Protein AF-A0A1G5G724-F1 (afdb_monomer_lite)

pLDDT: mean 71.61, std 10.94, range [37.47, 86.19]

Foldseek 3Di:
DVVVLVVVLVVLLVQLVVLLVVLVVLVVVLVVVVVVVVVVCVVVVNPDDPVVVVVSVVVSVVSNVVSVVSNVSSVVSNVVSVVSVVVVVVVVVVPPPPDD

Structure (mmCIF, N/CA/C/O backbone):
data_AF-A0A1G5G724-F1
#
_entry.id   AF-A0A1G5G724-F1
#
loop_
_atom_site.group_PDB
_atom_site.id
_atom_site.type_symbol
_atom_site.label_atom_id
_atom_site.label_alt_id
_atom_site.label_comp_id
_atom_site.label_asym_id
_atom_site.label_entity_id
_atom_site.label_seq_id
_atom_site.pdbx_PDB_ins_code
_atom_site.Cartn_x
_atom_site.Cartn_y
_atom_site.Cartn_z
_atom_site.occupancy
_atom_site.B_iso_or_equiv
_atom_site.auth_seq_id
_atom_site.auth_comp_id
_atom_site.auth_asym_id
_atom_site.auth_atom_id
_atom_site.pdbx_PDB_model_num
ATOM 1 N N . MET A 1 1 ? 26.343 4.760 -26.699 1.00 50.25 1 MET A N 1
ATOM 2 C CA . MET A 1 1 ? 25.089 5.298 -26.124 1.00 50.25 1 MET A CA 1
ATOM 3 C C . MET A 1 1 ? 24.255 4.218 -25.435 1.00 50.25 1 MET A C 1
ATOM 5 O O . MET A 1 1 ? 23.721 4.529 -24.382 1.00 50.25 1 MET A O 1
ATOM 9 N N . ALA A 1 2 ? 24.256 2.963 -25.912 1.00 53.44 2 ALA A N 1
ATOM 10 C CA . ALA A 1 2 ? 23.559 1.825 -25.286 1.00 53.44 2 ALA A CA 1
ATOM 11 C C . ALA A 1 2 ? 23.739 1.701 -23.753 1.00 53.44 2 ALA A C 1
ATOM 13 O O . ALA A 1 2 ? 22.757 1.637 -23.028 1.00 53.44 2 ALA A O 1
ATOM 14 N N . GLY A 1 3 ? 24.969 1.792 -23.223 1.00 56.94 3 GLY A N 1
ATOM 15 C CA . GLY A 1 3 ? 25.220 1.634 -21.775 1.00 56.94 3 GLY A CA 1
ATOM 16 C C . GLY A 1 3 ? 24.609 2.708 -20.855 1.00 56.94 3 GLY A C 1
ATOM 17 O O . GLY A 1 3 ? 24.457 2.482 -19.657 1.00 56.94 3 GLY A O 1
ATOM 18 N N . MET A 1 4 ? 24.246 3.881 -21.389 1.00 57.97 4 MET A N 1
ATOM 19 C CA . MET A 1 4 ? 23.597 4.942 -20.606 1.00 57.97 4 MET A CA 1
ATO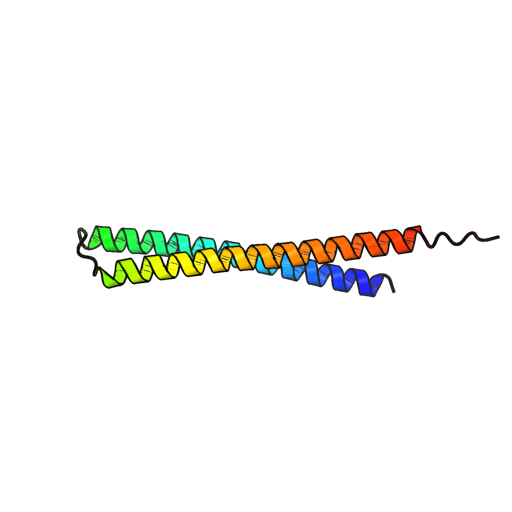M 20 C C . MET A 1 4 ? 22.076 4.725 -20.516 1.00 57.97 4 MET A C 1
ATOM 22 O O . MET A 1 4 ? 21.455 5.133 -19.535 1.00 57.97 4 MET A O 1
ATOM 26 N N . ILE A 1 5 ? 21.496 4.044 -21.511 1.00 58.72 5 ILE A N 1
ATOM 27 C CA . ILE A 1 5 ? 20.072 3.697 -21.575 1.00 58.72 5 ILE A CA 1
ATOM 28 C C . ILE A 1 5 ? 19.786 2.508 -20.655 1.00 58.72 5 ILE A C 1
ATOM 30 O O . ILE A 1 5 ? 18.904 2.614 -19.803 1.00 58.72 5 ILE A O 1
ATOM 34 N N . THR A 1 6 ? 20.614 1.457 -20.699 1.00 64.44 6 THR A N 1
ATOM 35 C CA . THR A 1 6 ? 20.511 0.297 -19.787 1.00 64.44 6 THR A CA 1
ATOM 36 C C . THR A 1 6 ? 20.570 0.732 -18.320 1.00 64.44 6 THR A C 1
ATOM 38 O O . THR A 1 6 ? 19.705 0.379 -17.526 1.00 64.44 6 THR A O 1
ATOM 41 N N . SER A 1 7 ? 21.496 1.636 -17.974 1.00 73.00 7 SER A N 1
ATOM 42 C CA . SER A 1 7 ? 21.606 2.180 -16.611 1.00 73.00 7 SER A CA 1
ATOM 43 C C . SER A 1 7 ? 20.383 2.995 -16.156 1.00 73.00 7 SER A C 1
ATOM 45 O O . SER A 1 7 ? 20.109 3.079 -14.956 1.00 73.00 7 SER A O 1
ATOM 47 N N . LYS A 1 8 ? 19.651 3.632 -17.078 1.00 71.75 8 LYS A N 1
ATOM 48 C CA . LYS A 1 8 ? 18.450 4.416 -16.752 1.00 71.75 8 LYS A CA 1
ATOM 49 C C . LYS A 1 8 ? 17.222 3.518 -16.590 1.00 71.75 8 LYS A C 1
ATOM 51 O O . LYS A 1 8 ? 16.446 3.735 -15.662 1.00 71.75 8 LYS A O 1
ATOM 56 N N . VAL A 1 9 ? 17.091 2.503 -17.441 1.00 76.31 9 VAL A N 1
ATOM 57 C CA . VAL A 1 9 ? 16.066 1.453 -17.345 1.00 76.31 9 VAL A CA 1
ATOM 58 C C . VAL A 1 9 ? 16.190 0.702 -16.020 1.00 76.31 9 VAL A C 1
ATOM 60 O O . VAL A 1 9 ? 15.209 0.603 -15.287 1.00 76.31 9 VAL A O 1
ATOM 63 N N . ASP A 1 10 ? 17.398 0.265 -15.653 1.00 76.88 10 ASP A N 1
ATOM 64 C CA . ASP A 1 10 ? 17.633 -0.462 -14.398 1.00 76.88 10 ASP A CA 1
ATOM 65 C C . ASP A 1 10 ? 17.241 0.368 -13.168 1.00 76.88 10 ASP A C 1
ATOM 67 O O . ASP A 1 10 ? 16.664 -0.153 -12.211 1.00 76.88 10 ASP A O 1
ATOM 71 N N . LYS A 1 11 ? 17.488 1.685 -13.199 1.00 76.62 11 LYS A N 1
ATOM 72 C CA . LYS A 1 11 ? 17.068 2.605 -12.130 1.00 76.62 11 LYS A CA 1
ATOM 73 C C . LYS A 1 11 ? 15.552 2.723 -12.026 1.00 76.62 11 LYS A C 1
ATOM 75 O O . LYS A 1 11 ? 15.039 2.704 -10.912 1.00 76.62 11 LYS A O 1
ATOM 80 N N . LEU A 1 12 ? 14.848 2.853 -13.152 1.00 74.75 12 LEU A N 1
ATOM 81 C CA . LEU A 1 12 ? 13.383 2.932 -13.169 1.00 74.75 12 LEU A CA 1
ATOM 82 C C . LEU A 1 12 ? 12.754 1.632 -12.663 1.00 74.75 12 LEU A C 1
ATOM 84 O O . LEU A 1 12 ? 11.864 1.685 -11.818 1.00 74.75 12 LEU A O 1
ATOM 88 N N . ARG A 1 13 ? 13.277 0.477 -13.093 1.00 75.50 13 ARG A N 1
ATOM 89 C CA . ARG A 1 13 ? 12.825 -0.834 -12.613 1.00 75.50 13 ARG A CA 1
ATOM 90 C C . ARG A 1 13 ? 13.076 -1.001 -11.113 1.00 75.50 13 ARG A C 1
ATOM 92 O O . ARG A 1 13 ? 12.141 -1.296 -10.379 1.00 75.50 13 ARG A O 1
ATOM 99 N N . THR A 1 14 ? 14.284 -0.688 -10.637 1.00 81.44 14 THR A N 1
ATOM 100 C CA . THR A 1 14 ? 14.616 -0.732 -9.198 1.00 81.44 14 THR A CA 1
ATOM 101 C C . THR A 1 14 ? 13.704 0.186 -8.373 1.00 81.44 14 THR A C 1
ATOM 103 O O . THR A 1 14 ? 13.274 -0.172 -7.275 1.00 81.44 14 THR A O 1
ATOM 106 N N . GLN A 1 15 ? 13.390 1.383 -8.882 1.00 74.38 15 GLN A N 1
ATOM 107 C CA . GLN A 1 15 ? 12.462 2.304 -8.221 1.00 74.38 15 GLN A CA 1
ATOM 108 C C . GLN A 1 15 ? 11.038 1.745 -8.193 1.00 74.38 15 GLN A C 1
ATOM 110 O O . GLN A 1 15 ? 10.408 1.778 -7.138 1.00 74.38 15 GLN A O 1
ATOM 115 N N . GLY A 1 16 ? 10.552 1.200 -9.309 1.00 73.19 16 GLY A N 1
ATOM 116 C CA . GLY A 1 16 ? 9.235 0.569 -9.392 1.00 73.19 16 GLY A CA 1
ATOM 117 C C . GLY A 1 16 ? 9.081 -0.596 -8.411 1.00 73.19 16 GLY A C 1
ATOM 118 O O . GLY A 1 16 ? 8.128 -0.628 -7.633 1.00 73.19 16 GLY A O 1
ATOM 119 N N . GLU A 1 17 ? 10.073 -1.488 -8.357 1.00 80.69 17 GLU A N 1
ATOM 120 C CA . GLU A 1 17 ? 10.139 -2.595 -7.393 1.00 80.69 17 GLU A CA 1
ATOM 121 C C . GLU A 1 17 ? 10.166 -2.096 -5.941 1.00 80.69 17 GLU A C 1
ATOM 123 O O . GLU A 1 17 ? 9.486 -2.650 -5.074 1.00 80.69 17 GLU A O 1
ATOM 128 N N . SER A 1 18 ? 10.898 -1.009 -5.669 1.00 80.06 18 SER A N 1
ATOM 129 C CA . SER A 1 18 ? 10.952 -0.396 -4.336 1.00 80.06 18 SER A CA 1
ATOM 130 C C . SER A 1 18 ? 9.593 0.165 -3.907 1.00 80.06 18 SER A C 1
ATOM 132 O O . SER A 1 18 ? 9.195 -0.024 -2.758 1.00 80.06 18 SER A O 1
ATOM 134 N N . PHE A 1 19 ? 8.858 0.816 -4.815 1.00 72.62 19 PHE A N 1
ATOM 135 C CA . PHE A 1 19 ? 7.504 1.304 -4.534 1.00 72.62 19 PHE A CA 1
ATOM 136 C C . PHE A 1 19 ? 6.510 0.161 -4.317 1.00 72.62 19 PHE A C 1
ATOM 138 O O . PHE A 1 19 ? 5.703 0.237 -3.390 1.00 72.62 19 PHE A O 1
ATOM 145 N N . SER A 1 20 ? 6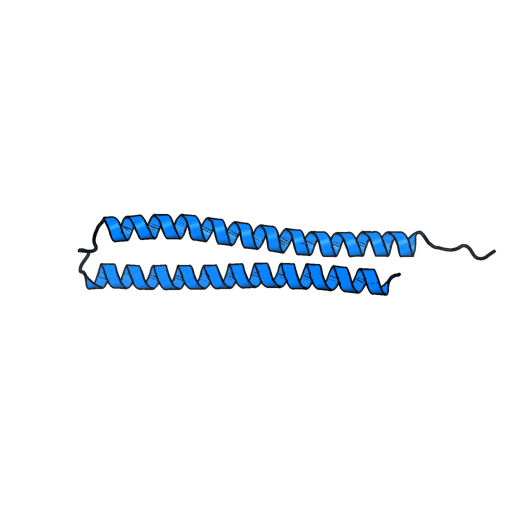.606 -0.918 -5.100 1.00 77.00 20 SER A N 1
ATOM 146 C CA . SER A 1 20 ? 5.776 -2.111 -4.898 1.00 77.00 20 SER A CA 1
ATOM 147 C C . SER A 1 20 ? 6.045 -2.751 -3.532 1.00 77.00 20 SER A C 1
ATOM 149 O O . SER A 1 20 ? 5.113 -3.002 -2.773 1.00 77.00 20 SER A O 1
ATOM 151 N N . SER A 1 21 ? 7.321 -2.919 -3.168 1.00 80.44 21 SER A N 1
ATOM 152 C CA . SER A 1 21 ? 7.735 -3.446 -1.861 1.00 80.44 21 SER A CA 1
ATOM 153 C C . SER A 1 21 ? 7.257 -2.567 -0.697 1.00 80.44 21 SER A C 1
ATOM 155 O O . SER A 1 21 ? 6.783 -3.078 0.321 1.00 80.44 21 SER A O 1
ATOM 157 N N . ALA A 1 22 ? 7.314 -1.238 -0.853 1.00 75.50 22 ALA A N 1
ATOM 158 C CA . ALA A 1 22 ? 6.773 -0.299 0.126 1.00 75.50 22 ALA A CA 1
ATOM 159 C C . ALA A 1 22 ? 5.246 -0.436 0.277 1.00 75.50 22 ALA A C 1
ATOM 161 O O . ALA A 1 22 ? 4.751 -0.434 1.405 1.00 75.50 22 ALA A O 1
ATOM 162 N N . GLY A 1 23 ? 4.515 -0.612 -0.830 1.00 74.81 23 GLY A N 1
ATOM 163 C CA . GLY A 1 23 ? 3.078 -0.903 -0.820 1.00 74.81 23 GLY A CA 1
ATOM 164 C C . GLY A 1 23 ? 2.753 -2.192 -0.058 1.00 74.81 23 GLY A C 1
ATOM 165 O O . GLY A 1 23 ? 1.931 -2.175 0.856 1.00 74.81 23 GLY A O 1
ATOM 166 N N . ASP A 1 24 ? 3.471 -3.281 -0.339 1.00 81.62 24 ASP A N 1
ATOM 167 C CA . ASP A 1 24 ? 3.282 -4.572 0.344 1.00 81.62 24 ASP A CA 1
ATOM 168 C C . ASP A 1 24 ? 3.662 -4.517 1.836 1.00 81.62 24 ASP A C 1
ATOM 170 O O . ASP A 1 24 ? 3.150 -5.269 2.672 1.00 81.62 24 ASP A O 1
ATOM 174 N N . GLN A 1 25 ? 4.606 -3.652 2.213 1.00 82.94 25 GLN A N 1
ATOM 175 C CA . GLN A 1 25 ? 4.944 -3.435 3.617 1.00 82.94 25 GLN A CA 1
ATOM 176 C C . GLN A 1 25 ? 3.875 -2.617 4.349 1.00 82.94 25 GLN A C 1
ATOM 178 O O . GLN A 1 25 ? 3.553 -2.940 5.494 1.00 82.94 25 GLN A O 1
ATOM 183 N N . LEU A 1 26 ? 3.295 -1.608 3.699 1.00 77.38 26 LEU A N 1
ATOM 184 C CA . LEU A 1 26 ? 2.166 -0.858 4.247 1.00 77.38 26 LEU A CA 1
ATOM 185 C C . LEU A 1 26 ? 0.937 -1.751 4.435 1.00 77.38 26 LEU A C 1
ATOM 187 O O . LEU A 1 26 ? 0.353 -1.724 5.514 1.00 77.38 26 LEU A O 1
ATOM 191 N N . GLU A 1 27 ? 0.619 -2.617 3.471 1.00 81.56 27 GLU A N 1
ATOM 192 C CA . GLU A 1 27 ? -0.500 -3.567 3.576 1.00 81.56 27 GLU A CA 1
ATOM 193 C C . GLU A 1 27 ? -0.356 -4.485 4.799 1.00 81.56 27 GLU A C 1
ATOM 195 O O . GLU A 1 27 ? -1.291 -4.670 5.582 1.00 81.56 27 GLU A O 1
ATOM 200 N N . ARG A 1 28 ? 0.860 -4.991 5.045 1.00 85.81 28 ARG A N 1
ATOM 201 C CA . ARG A 1 28 ? 1.164 -5.785 6.247 1.00 85.81 28 ARG A CA 1
ATOM 202 C C . ARG A 1 28 ? 1.015 -4.984 7.540 1.00 85.81 28 ARG A C 1
ATOM 204 O O . ARG A 1 28 ? 0.532 -5.526 8.536 1.00 85.81 28 ARG A O 1
ATOM 211 N N . ASN A 1 29 ? 1.415 -3.714 7.544 1.00 81.56 29 ASN A N 1
ATOM 212 C CA . ASN A 1 29 ? 1.269 -2.849 8.713 1.00 81.56 29 ASN A CA 1
ATOM 213 C C . ASN A 1 29 ? -0.209 -2.563 9.024 1.00 81.56 29 ASN A C 1
ATOM 215 O O . ASN A 1 29 ? -0.593 -2.641 10.191 1.00 81.56 29 ASN A O 1
ATOM 219 N N . ILE A 1 30 ? -1.043 -2.314 8.006 1.00 81.19 30 ILE A N 1
ATOM 220 C CA . ILE A 1 30 ? -2.498 -2.149 8.168 1.00 81.19 30 ILE A CA 1
ATOM 221 C C . ILE A 1 30 ? -3.118 -3.431 8.722 1.00 81.19 30 ILE A C 1
ATOM 223 O O . ILE A 1 30 ? -3.834 -3.382 9.717 1.00 81.19 30 ILE A O 1
ATOM 227 N N . ALA A 1 31 ? -2.789 -4.597 8.157 1.00 82.50 31 ALA A N 1
ATOM 228 C CA . ALA A 1 31 ? -3.305 -5.877 8.647 1.00 82.50 31 ALA A CA 1
ATOM 229 C C . ALA A 1 31 ? -2.935 -6.145 10.123 1.00 82.50 31 ALA A C 1
ATOM 231 O O . ALA A 1 31 ? -3.729 -6.696 10.895 1.00 82.50 31 ALA A O 1
ATOM 232 N N . SER A 1 32 ? -1.738 -5.722 10.540 1.00 86.19 32 SER A N 1
ATOM 233 C CA . SER A 1 32 ? -1.307 -5.789 11.940 1.00 86.19 32 SER A CA 1
ATOM 234 C C . SER A 1 32 ? -2.110 -4.833 12.835 1.00 86.19 32 SER A C 1
ATOM 236 O O . SER A 1 32 ? -2.568 -5.231 13.909 1.00 86.19 32 SER A O 1
ATOM 238 N N . LEU A 1 33 ? -2.353 -3.599 12.378 1.00 81.31 33 LEU A N 1
ATOM 239 C CA . LEU A 1 33 ? -3.179 -2.614 13.087 1.00 81.31 33 LEU A CA 1
ATOM 240 C C . LEU A 1 33 ? -4.642 -3.074 13.224 1.00 81.31 33 LEU A C 1
ATOM 242 O O . LEU A 1 33 ? -5.178 -3.004 14.333 1.00 81.31 33 LEU A O 1
ATOM 246 N N . ARG A 1 34 ? -5.236 -3.641 12.159 1.00 81.69 34 ARG A N 1
ATOM 247 C CA . ARG A 1 34 ? -6.560 -4.306 12.162 1.00 81.69 34 ARG A CA 1
ATOM 248 C C . ARG A 1 34 ? -6.663 -5.293 13.312 1.00 81.69 34 ARG A C 1
ATOM 250 O O . ARG A 1 34 ? -7.528 -5.194 14.182 1.00 81.69 34 ARG A O 1
ATOM 257 N N . SER A 1 35 ? -5.699 -6.208 13.352 1.00 84.94 35 SER A N 1
ATOM 258 C CA . SER A 1 35 ? -5.641 -7.270 14.353 1.00 84.94 35 SER A CA 1
ATOM 259 C C . SER A 1 35 ? -5.502 -6.715 15.774 1.00 84.94 35 SER A C 1
ATOM 261 O O . SER A 1 35 ? -6.169 -7.186 16.697 1.00 84.94 35 SER A O 1
ATOM 263 N N . ALA A 1 36 ? -4.661 -5.695 15.969 1.00 83.19 36 ALA A N 1
ATOM 264 C CA . ALA A 1 36 ? -4.460 -5.067 17.272 1.00 83.19 36 ALA A CA 1
ATOM 265 C C . ALA A 1 36 ? -5.735 -4.385 17.793 1.00 83.19 36 ALA A C 1
ATOM 267 O O . ALA A 1 36 ? -6.040 -4.473 18.984 1.00 83.19 36 ALA A O 1
ATOM 268 N N . ILE A 1 37 ? -6.504 -3.742 16.915 1.00 77.19 37 ILE A N 1
ATOM 269 C CA . ILE A 1 37 ? -7.733 -3.041 17.298 1.00 77.19 37 ILE A CA 1
ATOM 270 C C . ILE A 1 37 ? -8.876 -4.006 17.555 1.00 77.19 37 ILE A C 1
ATOM 272 O O . ILE A 1 37 ? -9.575 -3.842 18.553 1.00 77.19 37 ILE A O 1
ATOM 276 N N . GLU A 1 38 ? -9.016 -5.065 16.760 1.00 82.00 38 GLU A N 1
ATOM 277 C CA . GLU A 1 38 ? -9.959 -6.136 17.083 1.00 82.00 38 GLU A CA 1
ATOM 278 C C . GLU A 1 38 ? -9.690 -6.736 18.468 1.00 82.00 38 GLU A C 1
ATOM 280 O O . GLU A 1 38 ? -10.624 -6.990 19.235 1.00 82.00 38 GLU A O 1
ATOM 285 N N . LEU A 1 39 ? -8.416 -6.962 18.808 1.00 85.06 39 LEU A N 1
ATOM 286 C CA . LEU A 1 39 ? -8.023 -7.447 20.129 1.00 85.06 39 LEU A CA 1
ATOM 287 C C . LEU A 1 39 ? -8.352 -6.431 21.222 1.00 85.06 39 LEU A C 1
ATOM 289 O O . LEU A 1 39 ? -8.865 -6.823 22.271 1.00 85.06 39 LEU A O 1
ATOM 293 N N . LEU A 1 40 ? -8.115 -5.141 20.975 1.00 81.38 40 LEU A N 1
ATOM 294 C CA . LEU A 1 40 ? -8.469 -4.071 21.902 1.00 81.38 40 LEU A CA 1
ATOM 295 C C . LEU A 1 40 ? -9.982 -4.058 22.169 1.00 81.38 40 LEU A C 1
ATOM 297 O O . LEU A 1 40 ? -10.386 -4.127 23.327 1.00 81.38 40 LEU A O 1
ATOM 301 N N . VAL A 1 41 ? -10.807 -4.071 21.117 1.00 78.94 41 VAL A N 1
ATOM 302 C CA . VAL A 1 41 ? -12.280 -4.101 21.194 1.00 78.94 41 VAL A CA 1
ATOM 303 C C . VAL A 1 41 ? -12.771 -5.333 21.958 1.00 78.94 41 VAL A C 1
ATOM 305 O O . VAL A 1 41 ? -13.646 -5.234 22.818 1.00 78.94 41 VAL A O 1
ATOM 308 N N . LYS A 1 42 ? -12.191 -6.509 21.689 1.00 80.62 42 LYS A N 1
ATOM 309 C CA . LYS A 1 42 ? -12.520 -7.741 22.423 1.00 80.62 42 LYS A CA 1
ATOM 310 C C . LYS A 1 42 ? -12.117 -7.631 23.896 1.00 80.62 42 LYS A C 1
ATOM 312 O O . LYS A 1 42 ? -12.897 -8.011 24.766 1.00 80.62 42 LYS A O 1
ATOM 317 N N . SER A 1 43 ? -10.937 -7.078 24.187 1.00 82.00 43 SER A N 1
ATOM 318 C CA . SER A 1 43 ? -10.429 -6.925 25.558 1.00 82.00 43 SER A CA 1
ATOM 319 C C . SER A 1 43 ? -11.241 -5.939 26.401 1.00 82.00 43 SER A C 1
ATOM 321 O O . SER A 1 43 ? -11.366 -6.128 27.609 1.00 82.00 43 SER A O 1
ATOM 323 N N . THR A 1 44 ? -11.848 -4.927 25.775 1.00 80.44 44 THR A N 1
ATOM 324 C CA . THR A 1 44 ? -12.736 -3.967 26.445 1.00 80.44 44 THR A CA 1
ATOM 325 C C . THR A 1 44 ? -14.174 -4.480 26.563 1.00 80.44 44 THR A C 1
ATOM 327 O O . THR A 1 44 ? -15.033 -3.766 27.080 1.00 80.44 44 THR A O 1
ATOM 330 N N . GLY A 1 45 ? -14.472 -5.696 26.086 1.00 75.88 45 GLY A N 1
ATOM 331 C CA . GLY A 1 45 ? -15.832 -6.238 26.044 1.00 75.88 45 GLY A CA 1
ATOM 332 C C . GLY A 1 45 ? -16.766 -5.441 25.128 1.00 75.88 45 GLY A C 1
ATOM 333 O O . GLY A 1 45 ? -17.964 -5.377 25.386 1.00 75.88 45 GLY A O 1
ATOM 334 N N . GLY A 1 46 ? -16.218 -4.788 24.099 1.00 69.75 46 GLY A N 1
ATOM 335 C CA . GLY A 1 46 ? -16.952 -3.889 23.209 1.00 69.75 46 GLY A CA 1
ATOM 336 C C . GLY A 1 46 ? -17.059 -2.441 23.701 1.00 69.75 46 GLY A C 1
ATOM 337 O O . GLY A 1 46 ? -17.587 -1.608 22.972 1.00 69.75 46 GLY A O 1
ATOM 338 N N . ASN A 1 47 ? -16.526 -2.098 24.884 1.00 68.38 47 ASN A N 1
ATOM 339 C CA . ASN A 1 47 ? -16.529 -0.727 25.422 1.00 68.38 47 ASN A CA 1
ATOM 340 C C . ASN A 1 47 ? -15.370 0.133 24.888 1.00 68.38 47 ASN A C 1
ATOM 342 O O . ASN A 1 47 ? -14.721 0.876 25.627 1.00 68.38 47 ASN A O 1
ATOM 346 N N . THR A 1 48 ? -15.061 0.020 23.604 1.00 71.50 48 THR A N 1
ATOM 347 C CA . THR A 1 48 ? -14.098 0.910 22.951 1.00 71.50 48 THR A CA 1
ATOM 348 C C . THR A 1 48 ? -14.754 2.261 22.684 1.00 71.50 48 THR A C 1
ATOM 350 O O . THR A 1 48 ? -15.933 2.322 22.340 1.00 71.50 48 THR A O 1
ATOM 353 N N . SER A 1 49 ? -14.008 3.361 22.840 1.00 75.12 49 SER A N 1
ATOM 354 C CA . SER A 1 49 ? -14.540 4.692 22.524 1.00 75.12 49 SER A CA 1
ATOM 355 C C . SER A 1 49 ? -15.007 4.735 21.058 1.00 75.12 49 SER A C 1
ATOM 357 O O . SER A 1 49 ? -14.206 4.403 20.181 1.00 75.12 49 SER A O 1
ATOM 359 N N . PRO A 1 50 ? -16.244 5.176 20.762 1.00 72.88 50 PRO A N 1
ATOM 360 C CA . PRO A 1 50 ? -16.731 5.335 19.392 1.00 72.88 50 PRO A CA 1
ATOM 361 C C . PRO A 1 50 ? -15.812 6.203 18.524 1.00 72.88 50 PRO A C 1
ATOM 363 O O . PRO A 1 50 ? -15.654 5.922 17.342 1.00 72.88 50 PRO A O 1
ATOM 366 N N . GLN A 1 51 ? -15.147 7.206 19.118 1.00 76.25 51 GLN A N 1
ATOM 367 C CA . GLN A 1 51 ? -14.156 8.019 18.406 1.00 76.25 51 GLN A CA 1
ATOM 368 C C . GLN A 1 51 ? -12.927 7.209 17.976 1.00 76.25 51 GLN A C 1
ATOM 370 O O . GLN A 1 51 ? -12.370 7.466 16.915 1.00 76.25 51 GLN A O 1
ATOM 375 N N . LEU A 1 52 ? -12.496 6.230 18.779 1.00 74.94 52 LEU A N 1
ATOM 376 C CA . LEU A 1 52 ? -11.341 5.398 18.439 1.00 74.94 52 LEU A CA 1
ATOM 377 C C . LEU A 1 52 ? -11.660 4.468 17.262 1.00 74.94 52 LEU A C 1
ATOM 379 O O . LEU A 1 52 ? -10.825 4.310 16.379 1.00 74.94 52 LEU A O 1
ATOM 383 N N . ALA A 1 53 ? -12.870 3.901 17.234 1.00 74.62 53 ALA A N 1
ATOM 384 C CA . ALA A 1 53 ? -13.332 3.081 16.116 1.00 74.62 53 ALA A CA 1
ATOM 385 C C . ALA A 1 53 ? -13.423 3.901 14.817 1.00 74.62 53 ALA A C 1
ATOM 387 O O . ALA A 1 53 ? -12.847 3.502 13.810 1.00 74.62 53 ALA A O 1
ATOM 388 N N . SER A 1 54 ? -14.043 5.088 14.860 1.00 78.19 54 SER A N 1
ATOM 389 C CA . SER A 1 54 ? -14.180 5.943 13.672 1.00 78.19 54 SER A CA 1
ATOM 390 C C . SER A 1 54 ? -12.844 6.477 13.152 1.00 78.19 54 SER A C 1
ATOM 392 O O . SER A 1 54 ? -12.633 6.564 11.945 1.00 78.19 54 SER A O 1
ATOM 394 N N . SER A 1 55 ? -11.924 6.852 14.052 1.00 78.25 55 SER A N 1
ATOM 395 C CA . SER A 1 55 ? -10.588 7.303 13.650 1.00 78.25 55 SER A CA 1
ATOM 396 C C . SER A 1 55 ? -9.770 6.177 13.032 1.00 78.25 55 SER A C 1
ATOM 398 O O . SER A 1 55 ? -8.935 6.453 12.177 1.00 78.25 55 SER A O 1
ATOM 400 N N . PHE A 1 56 ? -10.006 4.930 13.446 1.00 75.38 56 PHE A N 1
ATOM 401 C CA . PHE A 1 56 ? -9.357 3.793 12.819 1.00 75.38 56 PHE A CA 1
ATOM 402 C C . PHE A 1 56 ? -9.905 3.523 11.422 1.00 75.38 56 PHE A C 1
ATOM 404 O O . PHE A 1 56 ? -9.102 3.517 10.502 1.00 75.38 56 PHE A O 1
ATOM 411 N N . GLU A 1 57 ? -11.226 3.406 11.244 1.00 79.50 57 GLU A N 1
ATOM 412 C CA . GLU A 1 57 ? -11.836 3.242 9.909 1.00 79.50 57 GLU A CA 1
ATOM 413 C C . GLU A 1 57 ? -11.348 4.318 8.929 1.00 79.50 57 GLU A C 1
ATOM 415 O O . GLU A 1 57 ? -10.905 4.001 7.832 1.00 79.50 57 GLU A O 1
ATOM 420 N N . THR A 1 58 ? -11.316 5.585 9.358 1.00 81.12 58 THR A N 1
ATOM 421 C CA . THR A 1 58 ? -10.812 6.681 8.508 1.00 81.12 58 THR A CA 1
ATOM 422 C C . THR A 1 58 ? -9.341 6.482 8.128 1.00 81.12 58 THR A C 1
ATOM 424 O O . THR A 1 58 ? -8.960 6.692 6.981 1.00 81.12 58 THR A O 1
ATOM 427 N N . ALA A 1 59 ? -8.500 6.082 9.087 1.00 74.38 59 ALA A N 1
ATOM 428 C CA . ALA A 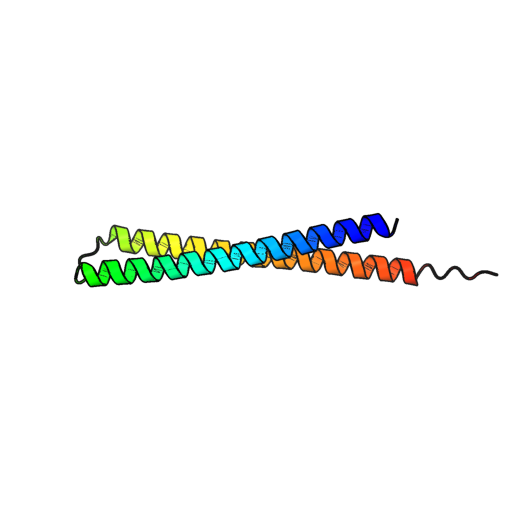1 59 ? -7.088 5.832 8.823 1.00 74.38 59 ALA A CA 1
ATOM 429 C C . ALA A 1 59 ? -6.879 4.606 7.922 1.00 74.38 59 ALA A C 1
ATOM 431 O O . ALA A 1 59 ? 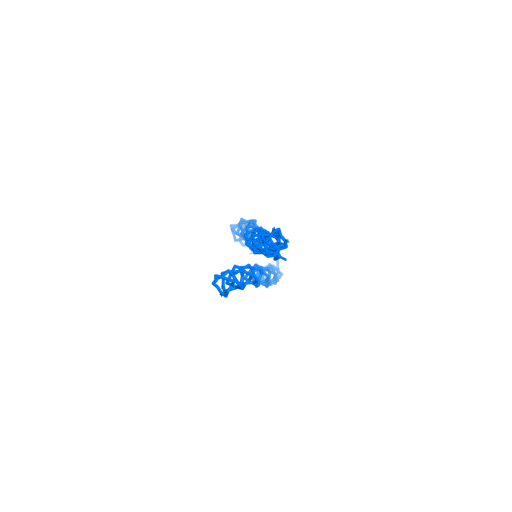-5.935 4.594 7.140 1.00 74.38 59 ALA A O 1
ATOM 432 N N . GLU A 1 60 ? -7.731 3.584 8.017 1.00 77.56 60 GLU A N 1
ATOM 433 C CA . GLU A 1 60 ? -7.685 2.430 7.119 1.00 77.56 60 GLU A CA 1
ATOM 434 C C . GLU A 1 60 ? -8.000 2.811 5.686 1.00 77.56 60 GLU A C 1
ATOM 436 O O . GLU A 1 60 ? -7.211 2.485 4.805 1.00 77.56 60 GLU A O 1
ATOM 441 N N . ASP A 1 61 ? -9.101 3.530 5.474 1.00 80.19 61 ASP A N 1
ATOM 442 C CA . ASP A 1 61 ? -9.515 3.965 4.144 1.00 80.19 61 ASP A CA 1
ATOM 443 C C . ASP A 1 61 ? -8.414 4.814 3.488 1.00 80.19 61 ASP A C 1
ATOM 445 O O . ASP A 1 61 ? -8.030 4.580 2.342 1.00 80.19 61 ASP A O 1
ATOM 449 N N . GLU A 1 62 ? -7.826 5.758 4.236 1.00 74.88 62 GLU A N 1
ATOM 450 C CA . GLU A 1 62 ? -6.710 6.569 3.741 1.00 74.88 62 GLU A CA 1
ATOM 451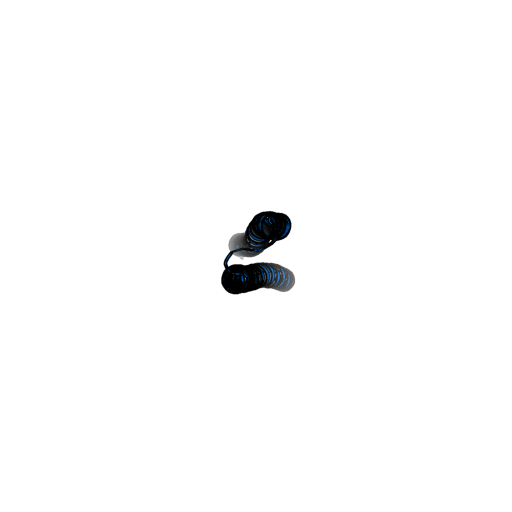 C C . GLU A 1 62 ? -5.471 5.721 3.413 1.00 74.88 62 GLU A C 1
ATOM 453 O O . GLU A 1 62 ? -4.792 5.967 2.412 1.00 74.88 62 GLU A O 1
ATOM 458 N N . LEU A 1 63 ? -5.145 4.730 4.246 1.00 74.69 63 LEU A N 1
ATOM 459 C CA . LEU A 1 63 ? -3.969 3.889 4.043 1.00 74.69 63 LEU A CA 1
ATOM 460 C C . LEU A 1 63 ? -4.148 2.900 2.878 1.00 74.69 63 LEU A C 1
ATOM 462 O O . LEU A 1 63 ? -3.187 2.696 2.129 1.00 74.69 63 LEU A O 1
ATOM 466 N N . ASP A 1 64 ? -5.345 2.345 2.681 1.00 77.12 64 ASP A N 1
ATOM 467 C CA . ASP A 1 64 ? -5.678 1.489 1.535 1.00 77.12 64 ASP A CA 1
ATOM 468 C C . ASP A 1 64 ? -5.561 2.292 0.216 1.00 77.12 64 ASP A C 1
ATOM 470 O O . ASP A 1 64 ? -4.885 1.851 -0.722 1.00 77.12 64 ASP A O 1
ATOM 474 N N . ASP A 1 65 ? -6.058 3.536 0.188 1.00 78.25 65 ASP A N 1
ATOM 475 C CA . ASP A 1 65 ? -5.869 4.487 -0.922 1.00 78.25 65 ASP A CA 1
ATOM 476 C C . ASP A 1 65 ? -4.380 4.766 -1.220 1.00 78.25 65 ASP A C 1
ATOM 478 O O . ASP A 1 65 ? -3.955 4.902 -2.377 1.00 78.25 65 ASP A O 1
ATOM 482 N N . TYR A 1 66 ? -3.557 4.907 -0.176 1.00 71.56 66 TYR A N 1
ATOM 483 C CA . TYR A 1 66 ? -2.118 5.141 -0.321 1.00 71.56 66 TYR A CA 1
ATOM 484 C C . TYR A 1 66 ? -1.382 3.916 -0.873 1.00 71.56 66 TYR A C 1
ATOM 486 O O . TYR A 1 66 ? -0.474 4.079 -1.696 1.00 71.56 66 TYR A O 1
ATOM 494 N N . ILE A 1 67 ? -1.767 2.703 -0.465 1.00 76.12 67 ILE A N 1
ATOM 495 C CA . ILE A 1 67 ? -1.209 1.457 -1.008 1.00 76.12 67 ILE A CA 1
ATOM 496 C C . ILE A 1 67 ? -1.511 1.349 -2.497 1.00 76.12 67 ILE A C 1
ATOM 498 O O . ILE A 1 67 ? -0.605 1.055 -3.283 1.00 76.12 67 ILE A O 1
ATOM 502 N N . GLU A 1 68 ? -2.751 1.622 -2.903 1.00 78.00 68 GLU A N 1
ATOM 503 C CA . GLU A 1 68 ? -3.132 1.563 -4.312 1.00 78.00 68 GLU A CA 1
ATOM 504 C C . GLU A 1 68 ? -2.319 2.565 -5.147 1.00 78.00 68 GLU A C 1
ATOM 506 O O . GLU A 1 68 ? -1.758 2.210 -6.187 1.00 78.00 68 GLU A O 1
ATOM 511 N N . LYS A 1 69 ? -2.148 3.800 -4.656 1.00 74.44 69 LYS A N 1
ATOM 512 C CA . LYS A 1 69 ? -1.296 4.810 -5.310 1.00 74.44 69 LYS A CA 1
ATOM 513 C C . LYS A 1 69 ? 0.153 4.347 -5.447 1.00 74.44 69 LYS A C 1
ATOM 515 O O . LYS A 1 69 ? 0.744 4.542 -6.508 1.00 74.44 69 LYS A O 1
ATOM 520 N N . LEU A 1 70 ? 0.730 3.729 -4.415 1.00 70.19 70 LEU A N 1
ATOM 521 C CA . LEU A 1 70 ? 2.102 3.211 -4.464 1.00 70.19 70 LEU A CA 1
ATOM 522 C C . LEU A 1 70 ? 2.255 2.081 -5.483 1.00 70.19 70 LEU A C 1
ATOM 524 O O . LEU A 1 70 ? 3.220 2.090 -6.248 1.00 70.19 70 LEU A O 1
ATOM 528 N N . ARG A 1 71 ? 1.287 1.160 -5.548 1.00 74.44 71 ARG A N 1
ATOM 529 C CA . ARG A 1 71 ? 1.255 0.097 -6.563 1.00 74.44 71 ARG A CA 1
ATOM 530 C C . ARG A 1 71 ? 1.139 0.671 -7.974 1.00 74.44 71 ARG A C 1
ATOM 532 O O . ARG A 1 71 ? 1.921 0.295 -8.842 1.00 74.44 71 ARG A O 1
ATOM 539 N N . ASN A 1 72 ? 0.248 1.639 -8.183 1.00 75.62 72 ASN A N 1
ATOM 540 C CA . ASN A 1 72 ? 0.062 2.297 -9.478 1.00 75.62 72 ASN A CA 1
ATOM 541 C C . ASN A 1 72 ? 1.321 3.049 -9.939 1.00 75.62 72 ASN A C 1
ATOM 543 O O . ASN A 1 72 ? 1.713 2.948 -11.102 1.00 75.62 72 ASN A O 1
ATOM 547 N N . VAL A 1 73 ? 1.991 3.769 -9.034 1.00 72.38 73 VAL A N 1
ATOM 548 C CA . VAL A 1 73 ? 3.266 4.444 -9.331 1.00 72.38 73 VAL A CA 1
ATOM 549 C C . VAL A 1 73 ? 4.369 3.427 -9.625 1.00 72.38 73 VAL A C 1
ATOM 551 O O . VAL A 1 73 ? 5.116 3.604 -10.587 1.00 72.38 73 VAL A O 1
ATOM 554 N N . GLY A 1 74 ? 4.455 2.354 -8.834 1.00 69.25 74 GLY A N 1
ATOM 555 C CA . GLY A 1 74 ? 5.410 1.270 -9.050 1.00 69.25 74 GLY A CA 1
ATOM 556 C C . GLY A 1 74 ? 5.253 0.635 -10.431 1.00 69.25 74 GLY A C 1
ATOM 557 O O . GLY A 1 74 ? 6.224 0.566 -11.185 1.00 69.25 74 GLY A O 1
ATOM 558 N N . GLN A 1 75 ? 4.022 0.269 -10.798 1.00 73.88 75 GLN A N 1
ATOM 559 C CA . GLN A 1 75 ? 3.709 -0.311 -12.104 1.00 73.88 75 GLN A CA 1
ATOM 560 C C . GLN A 1 75 ? 4.033 0.654 -13.249 1.00 73.88 75 GLN A C 1
ATOM 562 O O . GLN A 1 75 ? 4.677 0.260 -14.215 1.00 73.88 75 GLN A O 1
ATOM 567 N N . ALA A 1 76 ? 3.665 1.933 -13.128 1.00 70.94 76 ALA A N 1
ATOM 568 C CA . ALA A 1 76 ? 3.951 2.928 -14.160 1.00 70.94 76 ALA A CA 1
ATOM 569 C C . ALA A 1 76 ? 5.460 3.110 -14.410 1.00 70.94 76 ALA A C 1
ATOM 571 O O . ALA A 1 76 ? 5.876 3.344 -15.547 1.00 70.94 76 ALA A O 1
ATOM 572 N N . LEU A 1 77 ? 6.288 2.996 -13.365 1.00 66.69 77 LEU A N 1
ATOM 573 C CA . LEU A 1 77 ? 7.747 3.062 -13.486 1.00 66.69 77 LEU A CA 1
ATOM 574 C C . LEU A 1 77 ? 8.330 1.821 -14.170 1.00 66.69 77 LEU A C 1
ATOM 576 O O . LEU A 1 77 ? 9.240 1.964 -14.989 1.00 66.69 77 LEU A O 1
ATOM 580 N N . VAL A 1 78 ? 7.796 0.630 -13.878 1.00 72.44 78 VAL A N 1
ATOM 581 C CA . VAL A 1 78 ? 8.177 -0.616 -14.565 1.00 72.44 78 VAL A CA 1
ATOM 582 C C . VAL A 1 78 ? 7.779 -0.556 -16.041 1.00 72.44 78 VAL A C 1
ATOM 584 O O . VAL A 1 78 ? 8.629 -0.760 -16.905 1.00 72.44 78 VAL A O 1
ATOM 587 N N . ASP A 1 79 ? 6.543 -0.156 -16.345 1.00 74.50 79 ASP A N 1
ATOM 588 C CA . ASP A 1 79 ? 6.051 -0.015 -17.721 1.00 74.50 79 ASP A CA 1
ATOM 589 C C . ASP A 1 79 ? 6.881 0.996 -18.528 1.00 74.50 79 ASP A C 1
ATOM 591 O O . ASP A 1 79 ? 7.157 0.795 -19.712 1.00 74.50 79 ASP A O 1
ATOM 595 N N . ALA A 1 80 ? 7.290 2.105 -17.901 1.00 69.69 80 ALA A N 1
ATOM 596 C CA . ALA A 1 80 ? 8.160 3.093 -18.531 1.00 69.69 80 ALA A CA 1
ATOM 597 C C . ALA A 1 80 ? 9.562 2.530 -18.819 1.00 69.69 80 ALA A C 1
ATOM 599 O O . ALA A 1 80 ? 10.143 2.846 -19.859 1.00 69.69 80 ALA A O 1
ATOM 600 N N . ALA A 1 81 ? 10.099 1.691 -17.929 1.00 69.25 81 ALA A N 1
ATOM 601 C CA . ALA A 1 81 ? 11.371 1.007 -18.145 1.00 69.25 81 ALA A CA 1
ATOM 602 C C . ALA A 1 81 ? 11.283 0.024 -19.327 1.00 69.25 81 ALA A C 1
ATOM 604 O O . ALA A 1 81 ? 12.163 0.024 -20.188 1.00 69.25 81 ALA A O 1
ATOM 605 N N . ASP A 1 82 ? 10.196 -0.745 -19.412 1.00 75.00 82 ASP A N 1
ATOM 606 C CA . ASP A 1 82 ? 9.968 -1.723 -20.482 1.00 75.00 82 ASP A CA 1
ATOM 607 C C . ASP A 1 82 ? 9.755 -1.054 -21.848 1.00 75.00 82 ASP A C 1
ATOM 609 O O . ASP A 1 82 ? 10.306 -1.504 -22.854 1.00 75.00 82 ASP A O 1
ATOM 613 N N . ARG A 1 83 ? 9.017 0.066 -21.909 1.00 74.50 83 ARG A N 1
ATOM 614 C CA . ARG A 1 83 ? 8.882 0.847 -23.154 1.00 74.50 83 ARG A CA 1
ATOM 615 C C . ARG A 1 83 ? 10.219 1.403 -23.629 1.00 74.50 83 ARG A C 1
ATOM 617 O O . ARG A 1 83 ? 10.508 1.314 -24.816 1.00 74.50 83 ARG A O 1
ATOM 624 N N . HIS A 1 84 ? 11.042 1.923 -22.718 1.00 67.31 84 HIS A N 1
ATOM 625 C CA . HIS A 1 84 ? 12.367 2.427 -23.073 1.00 67.31 84 HIS A CA 1
ATOM 626 C C . HIS A 1 84 ? 13.301 1.332 -23.607 1.00 67.31 84 HIS A C 1
ATOM 628 O O . HIS A 1 84 ? 14.103 1.630 -24.486 1.00 67.31 84 HIS A O 1
ATOM 634 N N . LEU A 1 85 ? 13.188 0.087 -23.128 1.00 65.12 85 LEU A N 1
ATOM 635 C CA . LEU A 1 85 ? 13.904 -1.054 -23.714 1.00 65.12 85 LEU A CA 1
ATOM 636 C C . LEU A 1 85 ? 13.410 -1.371 -25.128 1.00 65.12 85 LEU A C 1
ATOM 638 O O . LEU A 1 85 ? 14.220 -1.495 -26.039 1.00 65.12 85 LEU A O 1
ATOM 642 N N . ASN A 1 86 ? 12.093 -1.447 -25.326 1.00 63.41 86 ASN A N 1
ATOM 643 C CA . ASN A 1 86 ? 11.516 -1.787 -26.630 1.00 63.41 86 ASN A CA 1
ATOM 644 C C . ASN A 1 86 ? 11.798 -0.721 -27.703 1.00 63.41 86 ASN A C 1
ATOM 646 O O . ASN A 1 86 ? 12.024 -1.057 -28.864 1.00 63.41 86 ASN A O 1
ATOM 650 N N . GLU A 1 87 ? 11.792 0.563 -27.333 1.00 63.91 87 GLU A N 1
ATOM 651 C CA . GLU A 1 87 ? 12.165 1.658 -28.236 1.00 63.91 87 GLU A CA 1
ATOM 652 C C . GLU A 1 87 ? 13.661 1.620 -28.599 1.00 63.91 87 GLU A C 1
ATOM 654 O O . GLU A 1 87 ? 14.008 1.880 -29.751 1.00 63.91 87 GLU A O 1
ATOM 659 N N . ASP A 1 88 ? 14.542 1.256 -27.658 1.00 58.41 88 ASP A N 1
ATOM 660 C CA . ASP A 1 88 ? 15.986 1.128 -27.912 1.00 58.41 88 ASP A CA 1
ATOM 661 C C . ASP A 1 88 ? 16.303 -0.100 -28.784 1.00 58.41 88 ASP A C 1
ATOM 663 O O . ASP A 1 88 ? 17.060 0.018 -29.745 1.00 58.41 88 ASP A O 1
ATOM 667 N N . ASP A 1 89 ? 15.657 -1.245 -28.537 1.00 57.78 89 ASP A N 1
ATOM 668 C CA . ASP A 1 89 ? 15.774 -2.444 -29.382 1.00 57.78 89 ASP A CA 1
ATOM 669 C C . ASP A 1 89 ? 15.244 -2.191 -30.801 1.00 57.78 89 ASP A C 1
ATOM 671 O O . ASP A 1 89 ? 15.847 -2.632 -31.783 1.00 57.78 89 ASP A O 1
ATOM 675 N N . SER A 1 90 ? 14.148 -1.433 -30.933 1.00 57.59 90 SER A N 1
ATOM 676 C CA . SER A 1 90 ? 13.626 -1.023 -32.238 1.00 57.59 90 SER A CA 1
ATOM 677 C C . SER A 1 90 ? 14.611 -0.117 -32.974 1.00 57.59 90 SER A C 1
ATOM 679 O O . SER A 1 90 ? 14.829 -0.322 -34.162 1.00 57.59 90 SER A O 1
ATOM 681 N N . LEU A 1 91 ? 15.227 0.861 -32.302 1.00 56.84 91 LEU A N 1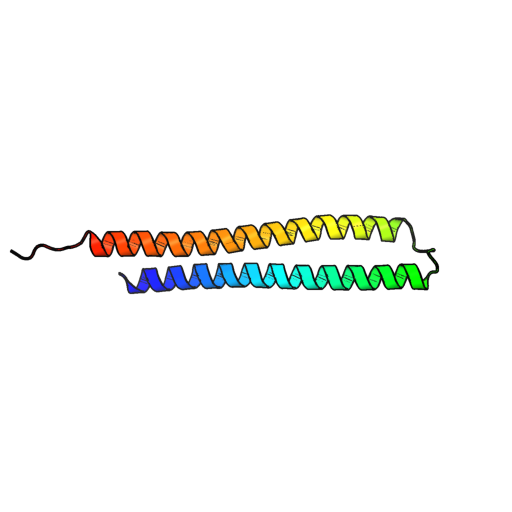
ATOM 682 C CA . LEU A 1 91 ? 16.235 1.733 -32.914 1.00 56.84 91 LEU A CA 1
ATOM 683 C C . LEU A 1 91 ? 17.524 0.972 -33.257 1.00 56.84 91 LEU A C 1
ATOM 685 O O . LEU A 1 91 ? 18.119 1.224 -34.300 1.00 56.84 91 LEU A O 1
ATOM 689 N N . ALA A 1 92 ? 17.952 0.024 -32.422 1.00 54.94 92 ALA A N 1
ATOM 690 C CA . ALA A 1 92 ? 19.105 -0.827 -32.703 1.00 54.94 92 ALA A CA 1
ATOM 691 C C . ALA A 1 92 ? 18.850 -1.784 -33.883 1.00 54.94 92 ALA A C 1
ATOM 693 O O . ALA A 1 92 ? 19.769 -2.042 -34.658 1.00 54.94 92 ALA A O 1
ATOM 694 N N . GLY A 1 93 ? 17.616 -2.278 -34.044 1.00 52.53 93 GLY A N 1
ATOM 695 C CA . GLY A 1 93 ? 17.202 -3.107 -35.180 1.00 52.53 93 GLY A CA 1
ATOM 696 C C . GLY A 1 93 ? 17.023 -2.327 -36.489 1.00 52.53 93 GLY A C 1
ATOM 697 O O . GLY A 1 93 ? 17.399 -2.825 -37.552 1.00 52.53 93 GLY A O 1
ATOM 698 N N . ASP A 1 94 ? 16.502 -1.098 -36.414 1.00 49.00 94 ASP A N 1
ATOM 699 C CA . ASP A 1 94 ? 16.281 -0.218 -37.575 1.00 49.00 94 ASP A CA 1
ATOM 700 C C . ASP A 1 94 ? 17.592 0.424 -38.077 1.00 49.00 94 ASP A C 1
ATOM 702 O O . ASP A 1 94 ? 17.715 0.799 -39.241 1.00 49.00 94 ASP A O 1
ATOM 706 N N . VAL A 1 95 ? 18.643 0.450 -37.244 1.00 44.31 95 VAL A N 1
ATOM 707 C CA . VAL A 1 95 ? 20.032 0.704 -37.672 1.00 44.31 95 VAL A CA 1
ATOM 708 C C . VAL A 1 95 ? 20.666 -0.599 -38.187 1.00 44.31 95 VAL A C 1
ATOM 710 O O . VAL A 1 95 ? 21.740 -1.024 -37.767 1.00 44.31 95 VAL A O 1
ATOM 713 N N . SER A 1 96 ? 20.019 -1.242 -39.159 1.00 45.44 96 SER A N 1
ATOM 714 C CA . SER A 1 96 ? 20.713 -2.160 -40.064 1.00 45.44 96 SER A CA 1
ATOM 715 C C . SER A 1 96 ? 21.445 -1.310 -41.100 1.00 45.44 96 SER A C 1
ATOM 717 O O . SER A 1 96 ? 20.879 -0.890 -42.105 1.00 45.44 96 SER A O 1
ATOM 719 N N . ILE A 1 97 ? 22.706 -0.978 -40.814 1.00 47.50 97 ILE A N 1
ATOM 720 C CA . ILE A 1 97 ? 23.592 -0.349 -41.796 1.00 47.50 97 ILE A CA 1
ATOM 721 C C . ILE A 1 97 ? 23.851 -1.393 -42.884 1.00 47.50 97 ILE A C 1
ATOM 723 O O . ILE A 1 97 ? 24.659 -2.301 -42.688 1.00 47.50 97 ILE A O 1
ATOM 727 N N . ASP A 1 98 ? 23.168 -1.258 -44.021 1.00 46.62 98 ASP A N 1
ATOM 728 C CA . ASP A 1 98 ? 23.570 -1.906 -45.268 1.00 46.62 98 ASP A CA 1
ATOM 729 C C . ASP A 1 98 ? 24.978 -1.402 -45.618 1.00 46.62 98 ASP A C 1
ATOM 731 O O . ASP A 1 98 ? 25.172 -0.291 -46.118 1.00 46.62 98 ASP A O 1
ATOM 735 N N . LEU A 1 99 ? 25.988 -2.207 -45.286 1.00 37.47 99 LEU A N 1
ATOM 736 C CA . LEU A 1 99 ? 27.341 -2.031 -45.794 1.00 37.47 99 LEU A CA 1
ATOM 737 C C . LEU A 1 99 ? 27.352 -2.475 -47.262 1.00 37.47 99 LEU A C 1
ATOM 739 O O . LEU A 1 99 ? 27.403 -3.672 -47.547 1.00 37.47 99 LEU A O 1
ATOM 743 N N . VAL A 1 100 ? 27.302 -1.497 -48.171 1.00 38.66 100 VAL A N 1
ATOM 744 C CA . VAL A 1 100 ? 27.715 -1.648 -49.578 1.00 38.66 100 VAL A CA 1
ATOM 745 C C . VAL A 1 100 ? 29.228 -1.501 -49.684 1.00 38.66 100 VAL A C 1
ATOM 747 O O . VAL A 1 100 ? 29.767 -0.548 -49.075 1.00 38.66 100 VAL A O 1
#

Secondary structure (DSSP, 8-state):
-HHHHHHHHHHHHHHHHHHHHHHHHHHHHHHHHHHHHHHHHHHTTT---HHHHHHHHHHHHHHHHHHHHHHHHHHHHHHHHHHHHHHHHHHHHH------

Sequence (100 aa):
MAGMITSKVDKLRTQGESFSSAGDQLERNIASLRSAIELLVKSTGGNTSPQLASSFETAEDELDDYIEKLRNVGQALVDAADRHLNEDDSLAGDVSIDLV

Radius of gyration: 23.14 Å; chains: 1; bounding box: 45×16×76 Å